Protein AF-Q6P9V0-F1 (afdb_monomer_lite)

Foldseek 3Di:
DPDDAVVVCVVVVPDDDDVVVVCVHCVVQKDKDWPDKDWDWDQDPVGIQIKIWTWMWIDRVPPDIDIDIAIGSDPVVND

pLDDT: mean 92.72, std 3.68, range [68.12, 96.44]

Organism: Rattus norvegicus (NCBI:txid10116)

Sequence (79 aa):
MKIKSL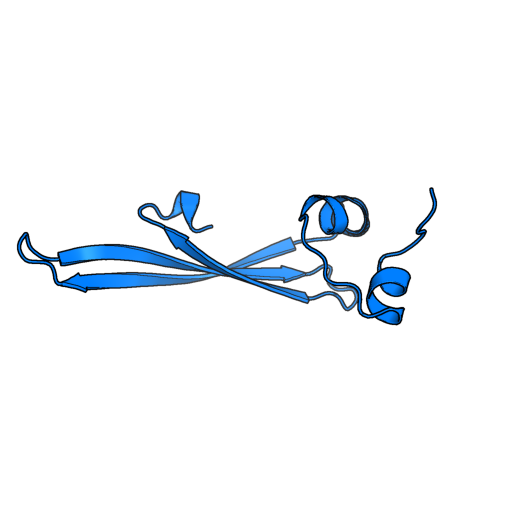EEIYLFSLPIKESEITDFFLGASLKDEVLKIMPVRKQTQAGRRTRFKAFVTIGDYNGHVGLGVKCSKEVATAI

InterPro domains:
  IPR000851 Small ribosomal subunit protein uS5 [PTHR13718] (1-79)
  IPR013810 Small ribosomal subunit protein uS5, N-terminal [PF00333] (30-79)
  IPR013810 Small ribosomal subunit protein uS5, N-terminal [PS50881] (30-79)

Secondary structure (DSSP, 8-state):
-----HHHHHHTTPPP--HHHHHHHHTTT-EEEEEEEEEEEEEETTEEEEEEEEEEEEE-SSS-EEEEEEEESSSTTT-

Radius of gyration: 16.84 Å; chains: 1; bounding box: 45×22×44 Å

Structure (mmCIF, N/CA/C/O backbone):
data_AF-Q6P9V0-F1
#
_entry.id   AF-Q6P9V0-F1
#
loop_
_atom_site.group_PDB
_atom_site.id
_atom_site.type_s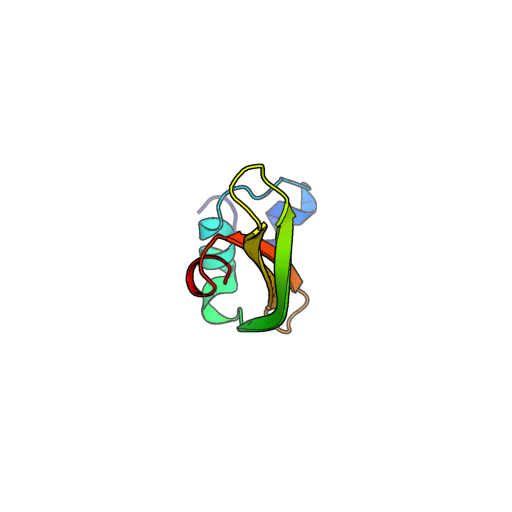ymbol
_atom_site.label_atom_id
_atom_site.label_alt_id
_atom_site.label_comp_id
_atom_site.label_asym_id
_atom_site.label_entity_id
_atom_site.label_seq_id
_atom_site.pdbx_PDB_ins_code
_atom_site.Cartn_x
_atom_site.Cartn_y
_atom_site.Cartn_z
_atom_site.occupancy
_atom_site.B_iso_or_equiv
_atom_site.auth_seq_id
_atom_site.auth_comp_id
_atom_site.auth_asym_id
_atom_site.auth_atom_id
_atom_site.pdbx_PDB_model_num
ATOM 1 N N . MET A 1 1 ? 4.561 -2.323 -26.364 1.00 68.12 1 MET A N 1
ATOM 2 C CA . MET A 1 1 ? 4.256 -1.581 -25.123 1.00 68.12 1 MET A CA 1
ATOM 3 C C . MET A 1 1 ? 4.623 -0.118 -25.357 1.00 68.12 1 MET A C 1
ATOM 5 O O . MET A 1 1 ? 5.729 0.110 -25.828 1.00 68.12 1 MET A O 1
ATOM 9 N N . LYS A 1 2 ? 3.683 0.831 -25.210 1.00 86.44 2 LYS A N 1
ATOM 10 C CA . LYS A 1 2 ? 3.873 2.235 -25.655 1.00 86.44 2 LYS A CA 1
ATOM 11 C C . LYS A 1 2 ? 4.592 3.117 -24.631 1.00 86.44 2 LYS A C 1
ATOM 13 O O . LYS A 1 2 ? 5.338 3.993 -25.038 1.00 86.44 2 LYS A O 1
ATOM 18 N N . ILE A 1 3 ? 4.354 2.862 -23.350 1.00 88.06 3 ILE A N 1
ATOM 19 C CA . ILE A 1 3 ? 5.003 3.521 -22.214 1.00 88.06 3 ILE A CA 1
ATOM 20 C C . ILE A 1 3 ? 5.929 2.480 -21.601 1.00 88.06 3 ILE A C 1
ATOM 22 O O . ILE A 1 3 ? 5.489 1.343 -21.398 1.00 88.06 3 ILE A O 1
ATOM 26 N N . LYS A 1 4 ? 7.204 2.815 -21.392 1.00 87.69 4 LYS A N 1
ATOM 27 C CA . LYS A 1 4 ? 8.197 1.844 -20.896 1.00 87.69 4 LYS A CA 1
ATOM 28 C C . LYS A 1 4 ? 8.346 1.871 -19.388 1.00 87.69 4 LYS A C 1
ATOM 30 O O . LYS A 1 4 ? 8.664 0.837 -18.807 1.00 87.69 4 LYS A O 1
ATOM 35 N N . SER A 1 5 ? 8.137 3.028 -18.775 1.00 89.56 5 SER A N 1
ATOM 36 C CA . SER A 1 5 ? 8.435 3.221 -17.367 1.00 89.56 5 SER A CA 1
ATOM 37 C C . SER A 1 5 ? 7.474 4.209 -16.716 1.00 89.56 5 SER A C 1
ATOM 39 O O . SER A 1 5 ? 6.795 4.990 -17.389 1.00 89.56 5 SER A O 1
ATOM 41 N N . LEU A 1 6 ? 7.395 4.147 -15.390 1.00 90.88 6 LEU A N 1
ATOM 42 C CA . LEU A 1 6 ? 6.494 4.991 -14.615 1.00 90.88 6 LEU A CA 1
ATOM 43 C C . LEU A 1 6 ? 6.995 6.451 -14.582 1.00 90.88 6 LEU A C 1
ATOM 45 O O . LEU A 1 6 ? 6.200 7.387 -14.516 1.00 90.88 6 LEU A O 1
ATOM 49 N N . GLU A 1 7 ? 8.296 6.671 -14.769 1.00 91.00 7 GLU A N 1
ATOM 50 C CA . GLU A 1 7 ? 8.908 7.997 -14.876 1.00 91.00 7 GLU A CA 1
ATOM 51 C C . GLU A 1 7 ? 8.414 8.781 -16.098 1.00 91.00 7 GLU A C 1
ATOM 53 O O . GLU A 1 7 ? 8.313 10.003 -16.027 1.00 91.00 7 GLU A O 1
ATOM 58 N N . GLU A 1 8 ? 8.043 8.114 -17.199 1.00 91.75 8 GLU A N 1
ATOM 59 C CA . GLU A 1 8 ? 7.428 8.783 -18.357 1.00 91.75 8 GLU A CA 1
ATOM 60 C C . GLU A 1 8 ? 6.078 9.418 -17.974 1.00 91.75 8 GLU A C 1
ATOM 62 O O . GLU A 1 8 ? 5.774 10.539 -18.385 1.00 91.75 8 GLU A O 1
ATOM 67 N N . ILE A 1 9 ? 5.285 8.743 -17.132 1.00 93.50 9 ILE A N 1
ATOM 68 C CA . ILE A 1 9 ? 4.003 9.257 -16.620 1.00 93.50 9 ILE A CA 1
ATOM 69 C C . ILE A 1 9 ? 4.246 10.485 -15.735 1.00 93.50 9 ILE A C 1
ATOM 71 O O . ILE A 1 9 ? 3.547 11.494 -15.871 1.00 93.50 9 ILE A O 1
ATOM 75 N N . TYR A 1 10 ? 5.260 10.422 -14.868 1.00 92.94 10 TYR A N 1
ATOM 76 C CA . TYR A 1 10 ? 5.648 11.543 -14.012 1.00 92.94 10 TYR A CA 1
ATOM 77 C C . TYR A 1 10 ? 6.193 12.735 -14.800 1.00 92.94 10 TYR A C 1
ATOM 79 O O . TYR A 1 10 ? 5.824 13.871 -14.503 1.00 92.94 10 TYR A O 1
ATOM 87 N N . LEU A 1 11 ? 7.000 12.497 -15.838 1.00 94.81 11 LEU A N 1
ATOM 88 C CA . LEU A 1 11 ? 7.579 13.544 -16.682 1.00 94.81 11 LEU A CA 1
ATOM 89 C C . LEU A 1 11 ? 6.500 14.408 -17.344 1.00 94.81 11 LEU A C 1
ATOM 91 O O . LEU A 1 11 ? 6.618 15.631 -17.378 1.00 94.81 11 LEU A O 1
ATOM 95 N N . PHE A 1 12 ? 5.425 13.782 -17.828 1.00 94.50 12 PHE A N 1
ATOM 96 C CA . PHE A 1 12 ? 4.289 14.483 -18.431 1.00 94.50 12 PHE A CA 1
ATOM 97 C C . PHE A 1 12 ? 3.205 14.886 -17.421 1.00 94.50 12 PHE A C 1
ATOM 99 O O . PHE A 1 12 ? 2.178 15.433 -17.821 1.00 94.50 12 PHE A O 1
ATOM 106 N N . SER A 1 13 ? 3.421 14.639 -16.122 1.00 93.69 13 SER A N 1
ATOM 107 C CA . SER A 1 13 ? 2.473 14.956 -15.043 1.00 93.69 13 SER A CA 1
ATOM 108 C C . SER A 1 13 ? 1.062 14.403 -15.295 1.00 93.69 13 SER A C 1
ATOM 110 O O . SER A 1 13 ? 0.054 15.049 -15.000 1.00 93.69 13 SER A O 1
ATOM 112 N N . LEU A 1 14 ? 0.977 13.202 -15.873 1.00 94.25 14 LEU A N 1
ATOM 113 C CA . LEU A 1 14 ? -0.302 12.576 -16.187 1.00 94.25 14 LEU A CA 1
ATOM 114 C C . LEU A 1 14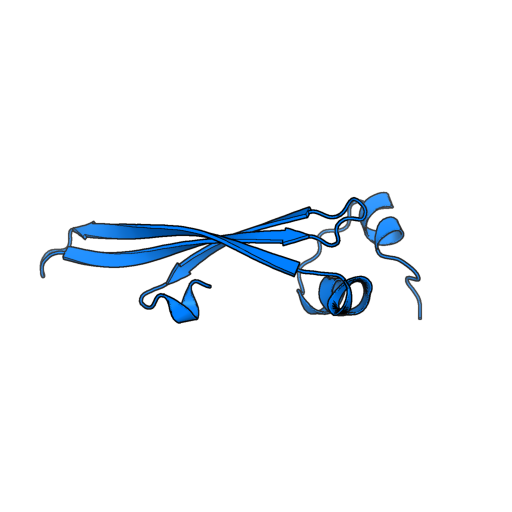 ? -0.923 11.977 -14.912 1.00 94.25 14 LEU A C 1
ATOM 116 O O . LEU A 1 14 ? -0.239 11.266 -14.173 1.00 94.25 14 LEU A O 1
ATOM 120 N N . PRO A 1 15 ? -2.217 12.217 -14.631 1.00 95.12 15 PRO A N 1
ATOM 121 C CA . PRO A 1 15 ? -2.864 11.653 -13.454 1.00 95.12 15 PRO A CA 1
ATOM 122 C C . PRO A 1 15 ? -3.125 10.151 -13.627 1.00 95.12 15 PRO A C 1
ATOM 124 O O . PRO A 1 15 ? -3.790 9.734 -14.577 1.00 95.12 15 PRO A O 1
ATOM 127 N N . ILE A 1 16 ? -2.674 9.350 -12.662 1.00 93.62 16 ILE A N 1
ATOM 128 C CA . ILE A 1 16 ? -2.962 7.912 -12.581 1.00 93.62 16 ILE A CA 1
ATOM 129 C C . ILE A 1 16 ? -4.342 7.725 -11.934 1.00 93.62 16 ILE A C 1
ATOM 131 O O . ILE A 1 16 ? -4.587 8.220 -10.835 1.00 93.62 16 ILE A O 1
ATOM 135 N N . LYS A 1 17 ? -5.259 7.042 -12.629 1.00 95.00 17 LYS A N 1
ATOM 136 C CA . LYS A 1 17 ? -6.648 6.811 -12.174 1.00 95.00 17 LYS A CA 1
ATOM 137 C C . LYS A 1 17 ? -6.987 5.342 -11.918 1.00 95.00 17 LYS A C 1
ATOM 139 O O . LYS A 1 17 ? -8.031 5.064 -11.339 1.00 95.00 17 LYS A O 1
ATOM 144 N N . GLU A 1 18 ? -6.117 4.441 -12.349 1.00 94.44 18 GLU A N 1
ATOM 145 C CA . GLU A 1 18 ? -6.272 2.989 -12.280 1.00 94.44 18 GLU A CA 1
ATOM 146 C C . GLU A 1 18 ? -5.086 2.438 -11.481 1.00 94.44 18 GLU A C 1
ATOM 148 O O . GLU A 1 18 ? -3.935 2.764 -11.788 1.00 94.44 18 GLU A O 1
ATOM 153 N N . SER A 1 19 ? -5.354 1.662 -10.427 1.00 92.75 19 SER A N 1
ATOM 154 C CA . SER A 1 19 ? -4.309 1.076 -9.568 1.00 92.75 19 SER A CA 1
ATOM 155 C C . SER A 1 19 ? -3.503 0.006 -10.300 1.00 92.75 19 SER A C 1
ATOM 157 O O . SER A 1 19 ? -2.321 -0.186 -10.034 1.00 92.75 19 SER A O 1
ATOM 159 N N . GLU A 1 20 ? -4.108 -0.624 -11.302 1.00 93.69 20 GLU A N 1
ATOM 160 C CA . GLU A 1 20 ? -3.478 -1.632 -12.146 1.00 93.69 20 GLU A CA 1
ATOM 161 C C . GLU A 1 20 ? -2.239 -1.079 -12.869 1.00 93.69 20 GLU A C 1
ATOM 163 O O . GLU A 1 20 ? -1.312 -1.828 -13.167 1.00 93.69 20 GLU A O 1
ATOM 168 N N . ILE A 1 21 ? -2.181 0.237 -13.114 1.00 93.06 21 ILE A N 1
ATOM 169 C CA . ILE A 1 21 ? -1.012 0.894 -13.711 1.00 93.06 21 ILE A CA 1
ATOM 170 C C . ILE A 1 21 ? 0.179 0.835 -12.749 1.00 93.06 21 ILE A C 1
ATOM 172 O O . ILE A 1 21 ? 1.279 0.474 -13.163 1.00 93.06 21 ILE A O 1
ATOM 176 N N . THR A 1 22 ? -0.019 1.167 -11.469 1.00 91.75 22 THR A N 1
ATOM 177 C CA . THR A 1 22 ? 1.060 1.103 -10.470 1.00 91.75 22 THR A CA 1
ATOM 178 C C . THR A 1 22 ? 1.481 -0.334 -10.197 1.00 91.75 22 THR A C 1
ATOM 180 O O . THR A 1 22 ? 2.677 -0.600 -10.092 1.00 91.75 22 THR A O 1
ATOM 183 N N . ASP A 1 23 ? 0.529 -1.266 -10.175 1.00 92.06 23 ASP A N 1
ATOM 184 C CA . ASP A 1 23 ? 0.806 -2.687 -9.953 1.00 92.06 23 ASP A CA 1
ATOM 185 C C . ASP A 1 23 ? 1.588 -3.299 -11.120 1.00 92.06 23 ASP A C 1
ATOM 187 O O . ASP A 1 23 ? 2.500 -4.098 -10.913 1.00 92.06 23 ASP A O 1
ATOM 191 N N . PHE A 1 24 ? 1.292 -2.883 -12.353 1.00 91.81 24 PHE A N 1
ATOM 192 C CA . PHE A 1 24 ? 2.010 -3.348 -13.534 1.00 91.81 24 PHE A CA 1
ATOM 193 C C . PHE A 1 24 ? 3.498 -2.943 -13.509 1.00 91.81 24 PHE A C 1
ATOM 195 O O . PHE A 1 24 ? 4.355 -3.735 -13.900 1.00 91.81 24 PHE A O 1
ATOM 202 N N . PHE A 1 25 ? 3.821 -1.725 -13.056 1.00 91.38 25 PHE A N 1
ATOM 203 C CA . PHE A 1 25 ? 5.205 -1.231 -13.030 1.00 91.38 25 PHE A CA 1
ATOM 204 C C . PHE A 1 25 ? 5.973 -1.597 -11.751 1.00 91.38 25 PHE A C 1
ATOM 206 O O . PHE A 1 25 ? 7.166 -1.879 -11.832 1.00 91.38 25 PHE A O 1
ATOM 213 N N . LEU A 1 26 ? 5.320 -1.581 -10.584 1.00 90.12 26 LEU A N 1
ATOM 214 C CA . LEU A 1 26 ? 5.970 -1.700 -9.270 1.00 90.12 26 LEU A CA 1
ATOM 215 C C . LEU A 1 26 ? 5.422 -2.849 -8.405 1.00 90.12 26 LEU A C 1
ATOM 217 O O . LEU A 1 26 ? 5.922 -3.072 -7.309 1.00 90.12 26 LEU A O 1
ATOM 221 N N . GLY A 1 27 ? 4.424 -3.613 -8.856 1.00 83.69 27 GLY A N 1
ATOM 222 C CA . GLY A 1 27 ? 3.639 -4.506 -7.990 1.00 83.69 27 GLY A CA 1
ATOM 223 C C . GLY A 1 27 ? 4.439 -5.502 -7.140 1.00 83.69 27 GLY A C 1
ATOM 224 O O . GLY A 1 27 ? 4.037 -5.803 -6.023 1.00 83.69 27 GLY A O 1
ATOM 225 N N . ALA A 1 28 ? 5.591 -5.985 -7.616 1.00 86.75 28 ALA A N 1
ATOM 226 C CA . ALA A 1 28 ? 6.435 -6.911 -6.853 1.00 86.75 28 ALA A CA 1
ATOM 227 C C . ALA A 1 28 ? 7.331 -6.232 -5.798 1.00 86.75 28 ALA A C 1
ATOM 229 O O . ALA A 1 28 ? 7.785 -6.898 -4.867 1.00 86.75 28 ALA A O 1
ATOM 230 N N . SER A 1 29 ? 7.632 -4.939 -5.952 1.00 91.00 29 SER A N 1
ATOM 231 C CA . SER A 1 29 ? 8.489 -4.181 -5.031 1.00 91.00 29 SER A CA 1
ATOM 232 C C . SER A 1 29 ? 7.699 -3.391 -3.990 1.00 91.00 29 SER A C 1
ATOM 234 O O . SER A 1 29 ? 8.266 -3.034 -2.955 1.00 91.00 29 SER A O 1
ATOM 236 N N . LEU A 1 30 ? 6.411 -3.134 -4.233 1.00 92.38 30 LEU A N 1
ATOM 237 C CA . LEU A 1 30 ? 5.560 -2.390 -3.310 1.00 92.38 30 LEU A CA 1
ATOM 238 C C . LEU A 1 30 ? 5.336 -3.175 -2.012 1.00 92.38 30 LEU A C 1
ATOM 240 O O . LEU A 1 30 ? 4.876 -4.315 -2.020 1.00 92.38 30 LEU A O 1
ATOM 244 N N . LYS A 1 31 ? 5.626 -2.526 -0.883 1.00 93.25 31 LYS A N 1
ATOM 245 C CA . LYS A 1 31 ? 5.202 -2.954 0.451 1.00 93.25 31 LYS A CA 1
ATOM 246 C C . LYS A 1 31 ? 4.189 -1.969 1.003 1.00 93.25 31 LYS A C 1
ATOM 248 O O . LYS A 1 31 ? 4.376 -0.758 0.876 1.00 93.25 31 LYS A O 1
ATOM 253 N N . ASP A 1 32 ? 3.152 -2.492 1.635 1.00 93.12 32 ASP A N 1
ATOM 254 C CA . ASP A 1 32 ? 2.162 -1.727 2.374 1.00 93.12 32 ASP A CA 1
ATOM 255 C C . ASP A 1 32 ? 2.447 -1.751 3.885 1.00 93.12 32 ASP A C 1
ATOM 257 O O . ASP A 1 32 ? 2.919 -2.736 4.451 1.00 93.12 32 ASP A O 1
ATOM 261 N N . GLU A 1 33 ? 2.161 -0.636 4.551 1.00 94.19 33 GLU A N 1
ATOM 262 C CA . GLU A 1 33 ? 2.211 -0.506 6.003 1.00 94.19 33 GLU A CA 1
ATOM 263 C C . GLU A 1 33 ? 0.983 0.271 6.484 1.00 94.19 33 GLU A C 1
ATOM 265 O O . GLU A 1 33 ? 0.690 1.381 6.029 1.00 94.19 33 GLU A O 1
ATOM 270 N N . VAL A 1 34 ? 0.239 -0.305 7.429 1.00 94.00 34 VAL A N 1
ATOM 271 C CA . VAL A 1 34 ? -0.916 0.359 8.040 1.00 94.00 34 VAL A CA 1
ATOM 272 C C . VAL A 1 34 ? -0.430 1.233 9.193 1.00 94.00 34 VAL A C 1
ATOM 274 O O . VAL A 1 34 ? -0.129 0.739 10.276 1.00 94.00 34 VAL A O 1
ATOM 277 N N . LEU A 1 35 ? -0.412 2.550 8.987 1.00 94.12 35 LEU A N 1
ATOM 278 C CA . LEU A 1 35 ? 0.063 3.503 9.993 1.00 94.12 35 LEU A CA 1
ATOM 279 C C . LEU A 1 35 ? -0.873 3.597 11.202 1.00 94.12 35 LEU A C 1
ATOM 281 O O . LEU A 1 35 ? -0.449 3.592 12.357 1.00 94.12 35 LEU A O 1
ATOM 285 N N . LYS A 1 36 ? -2.171 3.789 10.944 1.00 93.50 36 LYS A N 1
ATOM 286 C CA . LYS A 1 36 ? -3.165 4.020 11.998 1.00 93.50 36 LYS A CA 1
ATOM 287 C C . LYS A 1 36 ? -4.565 3.691 11.516 1.00 93.50 36 LYS A C 1
ATOM 289 O O . LYS A 1 36 ? -4.964 4.058 10.413 1.00 93.50 36 LYS A O 1
ATOM 294 N N . ILE A 1 37 ? -5.356 3.107 12.408 1.00 94.44 37 ILE A N 1
ATOM 295 C CA . ILE A 1 37 ? -6.798 2.944 12.232 1.00 94.44 37 ILE A CA 1
ATOM 296 C C . ILE A 1 37 ? -7.490 3.821 13.274 1.00 94.44 37 ILE A C 1
ATOM 298 O O . ILE A 1 37 ? -7.248 3.698 14.473 1.00 94.44 37 ILE A O 1
ATOM 302 N N . MET A 1 38 ? -8.342 4.738 12.821 1.00 93.88 38 MET A N 1
ATOM 303 C CA . MET A 1 38 ? -9.066 5.667 13.684 1.00 93.88 38 MET A CA 1
ATOM 304 C C . MET A 1 38 ? -10.581 5.441 13.578 1.00 93.88 38 MET A C 1
ATOM 306 O O . MET A 1 38 ? -11.144 5.594 12.489 1.00 93.88 38 MET A O 1
ATOM 310 N N . PRO A 1 39 ? -11.282 5.137 14.686 1.00 94.62 39 PRO A N 1
ATOM 311 C CA . PRO A 1 39 ? -12.737 5.098 14.687 1.00 94.62 39 PRO A CA 1
ATOM 312 C C . PRO A 1 39 ? -13.304 6.523 14.606 1.00 94.62 39 PRO A C 1
ATOM 314 O O . PRO A 1 39 ? -13.033 7.371 15.453 1.00 94.62 39 PRO A O 1
ATOM 317 N N . VAL A 1 40 ? -14.133 6.787 13.598 1.00 94.44 40 VAL A N 1
ATOM 318 C CA . VAL A 1 40 ? -14.849 8.052 13.394 1.00 94.44 40 VAL A CA 1
ATOM 319 C C . VAL A 1 40 ? -16.328 7.834 13.687 1.00 94.44 40 VAL A C 1
ATOM 321 O O . VAL A 1 40 ? -16.952 6.921 13.145 1.00 94.44 40 VAL A O 1
ATOM 324 N N . ARG A 1 41 ? -16.915 8.683 14.533 1.00 93.31 41 ARG A N 1
ATOM 325 C CA . ARG A 1 41 ? -18.320 8.577 14.950 1.00 93.31 41 ARG A CA 1
ATOM 326 C C . ARG A 1 41 ? -19.117 9.770 14.428 1.00 93.31 41 ARG A C 1
ATOM 328 O O . ARG A 1 41 ? -18.750 10.910 14.684 1.00 93.31 41 ARG A O 1
ATOM 335 N N . LYS A 1 42 ? -20.219 9.511 13.717 1.00 95.25 42 LYS A N 1
ATOM 336 C CA . LYS A 1 42 ? -21.209 10.523 13.312 1.00 95.25 42 LYS A CA 1
ATOM 337 C C . LYS A 1 42 ? -22.459 10.372 14.174 1.00 95.25 42 LYS A C 1
ATOM 339 O O . LYS A 1 42 ? -23.041 9.288 14.218 1.00 95.25 42 LYS A O 1
ATOM 344 N N . GLN A 1 43 ? -22.882 11.445 14.836 1.00 95.25 43 GLN A N 1
ATOM 345 C CA . GLN A 1 43 ? -24.164 11.471 15.539 1.00 95.25 43 GLN A CA 1
ATOM 346 C C . GLN A 1 43 ? -25.315 11.479 14.520 1.00 95.25 43 GLN A C 1
ATOM 348 O O . GLN A 1 43 ? -25.278 12.204 13.527 1.00 95.25 43 GLN A O 1
ATOM 353 N N . THR A 1 44 ? -26.323 10.648 14.759 1.00 94.81 44 THR A N 1
ATOM 354 C CA . THR A 1 44 ? -27.567 10.546 13.985 1.00 94.81 44 THR A CA 1
ATOM 355 C C . THR A 1 44 ? -28.760 10.534 14.944 1.00 94.81 44 THR A C 1
ATOM 357 O O . THR A 1 44 ? -28.571 10.388 16.153 1.00 94.81 44 THR A O 1
ATOM 360 N N . GLN A 1 45 ? -29.985 10.679 14.429 1.00 96.44 45 GLN A N 1
ATOM 361 C CA . GLN A 1 45 ? -31.194 10.593 15.261 1.00 96.44 45 GLN A CA 1
ATOM 362 C C . GLN A 1 45 ? -31.329 9.217 15.941 1.00 96.44 45 GLN A C 1
ATOM 364 O O . GLN A 1 45 ? -31.704 9.146 17.102 1.00 96.44 45 GLN A O 1
ATOM 369 N N . ALA A 1 46 ? -30.917 8.139 15.264 1.00 94.12 46 ALA A N 1
ATOM 370 C CA . ALA A 1 46 ? -30.930 6.770 15.788 1.00 94.12 46 ALA A CA 1
ATOM 371 C C . ALA A 1 46 ? -29.674 6.396 16.614 1.00 94.12 46 ALA A C 1
ATOM 373 O O . ALA A 1 46 ? -29.382 5.217 16.801 1.00 94.12 46 ALA A O 1
ATOM 374 N N . GLY A 1 47 ? -28.887 7.377 17.078 1.00 93.31 47 GLY A N 1
ATOM 375 C CA . GLY A 1 47 ? -27.671 7.154 17.871 1.00 93.31 47 GLY A CA 1
ATOM 376 C C . GLY A 1 47 ? -26.369 7.452 17.120 1.00 93.31 47 GLY A C 1
ATOM 377 O O . GLY A 1 47 ? -26.319 8.307 16.234 1.00 93.31 47 GLY A O 1
ATOM 378 N N . ARG A 1 48 ? -25.272 6.780 17.490 1.00 91.31 48 ARG A N 1
ATOM 379 C CA . ARG A 1 48 ? -23.931 7.015 16.921 1.00 91.31 48 ARG A CA 1
ATOM 380 C C . ARG A 1 48 ? -23.623 6.005 15.817 1.00 91.31 48 ARG A C 1
ATOM 382 O O . ARG A 1 48 ? -23.541 4.811 16.080 1.00 91.31 48 ARG A O 1
ATOM 389 N N . ARG A 1 49 ? -23.361 6.481 14.597 1.00 92.75 49 ARG A N 1
ATOM 390 C CA . ARG A 1 49 ? -22.852 5.653 13.494 1.00 92.75 49 ARG A CA 1
ATOM 391 C C . ARG A 1 49 ? -21.325 5.692 13.476 1.00 92.75 49 ARG A C 1
ATOM 393 O O . ARG A 1 49 ? -20.743 6.740 13.191 1.00 92.75 49 ARG A O 1
ATOM 400 N N . THR A 1 50 ? -20.687 4.556 13.742 1.00 93.38 50 THR A N 1
ATOM 401 C CA . THR A 1 50 ? -19.221 4.414 13.714 1.00 93.38 50 THR A CA 1
ATOM 402 C C . THR A 1 50 ? -18.751 3.939 12.337 1.00 93.38 50 THR A C 1
ATOM 404 O O . THR A 1 50 ? -19.411 3.128 11.690 1.00 93.38 50 THR A O 1
ATOM 407 N N . ARG A 1 51 ? -17.628 4.483 11.871 1.00 95.88 51 ARG A N 1
ATOM 408 C CA . ARG A 1 51 ? -16.852 4.032 10.709 1.00 95.88 51 ARG A CA 1
ATOM 409 C C . ARG A 1 51 ? -15.376 3.993 11.093 1.00 95.88 51 ARG A C 1
ATOM 411 O O . ARG A 1 51 ? -14.983 4.664 12.043 1.00 95.88 51 ARG A O 1
ATOM 418 N N . PHE A 1 52 ? -14.565 3.261 10.347 1.00 95.12 52 PHE A N 1
ATOM 419 C CA . PHE A 1 52 ? -13.126 3.177 10.567 1.00 95.12 52 PHE A CA 1
ATOM 420 C C . PHE A 1 52 ? -12.400 3.871 9.426 1.00 95.12 52 PHE A C 1
ATOM 422 O O . PHE A 1 52 ? -12.634 3.556 8.262 1.00 95.12 52 PHE A O 1
ATOM 429 N N . LYS A 1 53 ? -11.554 4.844 9.769 1.00 95.88 53 LYS A N 1
ATOM 430 C CA . LYS A 1 53 ? -10.641 5.511 8.845 1.00 95.88 53 LYS A CA 1
ATOM 431 C C . LYS A 1 53 ? -9.275 4.837 8.956 1.00 95.88 53 LYS A C 1
ATOM 433 O O . LYS A 1 53 ? -8.667 4.921 10.022 1.00 95.88 53 LYS A O 1
ATOM 438 N N . ALA A 1 54 ? -8.824 4.185 7.893 1.00 96.44 54 ALA A N 1
ATOM 439 C CA . ALA A 1 54 ? -7.498 3.588 7.803 1.00 96.44 54 ALA A CA 1
ATOM 440 C C . ALA A 1 54 ? -6.550 4.524 7.043 1.00 96.44 54 ALA A C 1
ATOM 442 O O . ALA A 1 54 ? -6.958 5.202 6.093 1.00 96.44 54 ALA A O 1
ATOM 443 N N . PHE A 1 55 ? -5.306 4.574 7.505 1.00 96.00 55 PHE A N 1
ATOM 444 C CA . PHE A 1 55 ? -4.189 5.244 6.854 1.00 96.00 55 PHE A CA 1
ATOM 445 C C . PHE A 1 55 ? -3.173 4.172 6.474 1.00 96.00 55 PHE A C 1
ATOM 447 O O . PHE A 1 55 ? -2.664 3.485 7.360 1.00 96.00 55 PHE A O 1
ATOM 454 N N . VAL A 1 56 ? -2.910 4.038 5.179 1.00 95.62 56 VAL A N 1
ATOM 455 C CA . VAL A 1 56 ? -1.999 3.037 4.619 1.00 95.62 56 VAL A CA 1
ATOM 456 C C . VAL A 1 56 ? -0.911 3.773 3.855 1.00 95.62 56 VAL A C 1
ATOM 458 O O . VAL A 1 56 ? -1.206 4.651 3.046 1.00 95.62 56 VAL A O 1
ATOM 461 N N . THR A 1 57 ? 0.341 3.448 4.126 1.00 95.38 57 THR A N 1
ATOM 462 C CA . THR A 1 57 ? 1.487 3.874 3.323 1.00 95.38 57 THR A CA 1
ATOM 463 C C . THR A 1 57 ? 1.923 2.734 2.432 1.00 95.38 57 THR A C 1
ATOM 465 O O . THR A 1 57 ? 1.923 1.588 2.862 1.00 95.38 57 THR A O 1
ATOM 468 N N . ILE A 1 58 ? 2.291 3.050 1.199 1.00 94.19 58 ILE A N 1
ATOM 469 C CA . ILE A 1 58 ? 2.803 2.087 0.227 1.00 94.19 58 ILE A CA 1
ATOM 470 C C . ILE A 1 58 ? 4.151 2.615 -0.263 1.00 94.19 58 ILE A C 1
ATOM 472 O O . ILE A 1 58 ? 4.290 3.821 -0.461 1.00 94.19 58 ILE A O 1
ATOM 476 N N . GLY A 1 59 ? 5.145 1.756 -0.467 1.00 94.19 59 GLY A N 1
ATOM 477 C CA . GLY A 1 59 ? 6.411 2.175 -1.067 1.00 94.19 59 GLY A CA 1
ATOM 478 C C . GLY A 1 59 ? 7.292 1.021 -1.525 1.00 94.19 59 GLY A C 1
ATOM 479 O O . GLY A 1 59 ? 7.123 -0.112 -1.084 1.00 94.19 59 GLY A O 1
ATOM 480 N N . ASP A 1 60 ? 8.238 1.319 -2.413 1.00 92.19 60 ASP A N 1
ATOM 481 C CA . ASP A 1 60 ? 9.141 0.341 -3.041 1.00 92.19 60 ASP A CA 1
ATOM 482 C C . ASP A 1 60 ? 10.591 0.403 -2.523 1.00 92.19 60 ASP A C 1
ATOM 484 O O . ASP A 1 60 ? 11.464 -0.304 -3.022 1.00 92.19 60 ASP A O 1
ATOM 488 N N . TYR A 1 61 ? 10.859 1.258 -1.527 1.00 91.19 61 TYR A N 1
ATOM 489 C CA . TYR A 1 61 ? 12.201 1.588 -1.015 1.00 91.19 61 TYR A CA 1
ATOM 490 C C . TYR A 1 61 ? 13.178 2.145 -2.071 1.00 91.19 61 TYR A C 1
ATOM 492 O O . TYR A 1 61 ? 14.366 2.278 -1.784 1.00 91.19 61 TYR A O 1
ATOM 500 N N . ASN A 1 62 ? 12.694 2.519 -3.259 1.00 91.62 62 ASN A N 1
ATOM 501 C CA . ASN A 1 62 ? 13.497 2.995 -4.385 1.00 91.62 62 ASN A CA 1
ATOM 502 C C . ASN A 1 62 ? 12.989 4.343 -4.930 1.00 91.62 62 ASN A C 1
ATOM 504 O O . ASN A 1 62 ? 13.045 4.622 -6.125 1.00 91.62 62 ASN A O 1
ATOM 508 N N . GLY A 1 63 ? 12.492 5.198 -4.032 1.00 90.31 63 GLY A N 1
ATOM 509 C CA . GLY A 1 63 ? 12.065 6.562 -4.351 1.00 90.31 63 GLY A CA 1
ATOM 510 C C . GLY A 1 63 ? 10.566 6.736 -4.604 1.00 90.31 63 GLY A C 1
ATOM 511 O O . GLY A 1 63 ? 10.132 7.878 -4.748 1.00 90.31 63 GLY A O 1
ATOM 512 N N . HIS A 1 64 ? 9.762 5.667 -4.579 1.00 92.12 64 HIS A N 1
ATOM 513 C CA . HIS A 1 64 ? 8.308 5.756 -4.717 1.00 92.12 64 HIS A CA 1
ATOM 514 C C . HIS A 1 64 ? 7.615 5.544 -3.368 1.00 92.12 64 HIS A C 1
ATOM 516 O O . HIS A 1 64 ? 7.791 4.520 -2.706 1.00 92.12 64 HIS A O 1
ATOM 522 N N . VAL A 1 65 ? 6.799 6.521 -2.961 1.00 94.00 65 VAL A N 1
ATOM 523 C CA . VAL A 1 65 ? 5.970 6.456 -1.749 1.00 94.00 65 VAL A CA 1
ATOM 524 C C . VAL A 1 65 ? 4.564 6.959 -2.067 1.00 94.00 65 VAL A C 1
ATOM 526 O O . VAL A 1 65 ? 4.389 8.001 -2.695 1.00 94.00 65 VAL A O 1
ATOM 529 N N . GLY A 1 66 ? 3.557 6.223 -1.607 1.00 93.88 66 GLY A N 1
ATOM 530 C CA . GLY A 1 66 ? 2.142 6.556 -1.694 1.00 93.88 66 GLY A CA 1
ATOM 531 C C . GLY A 1 66 ? 1.486 6.584 -0.315 1.00 93.88 66 GLY A C 1
ATOM 532 O O . GLY A 1 66 ? 1.857 5.835 0.588 1.00 93.88 66 GLY A O 1
ATOM 533 N N . LEU A 1 67 ? 0.481 7.446 -0.157 1.00 95.06 67 LEU A N 1
ATOM 534 C CA . LEU A 1 67 ? -0.355 7.522 1.041 1.00 95.06 67 LEU A CA 1
ATOM 535 C C . LEU A 1 67 ? -1.822 7.326 0.648 1.00 95.06 67 LEU A C 1
ATOM 537 O O . LEU A 1 67 ? -2.400 8.137 -0.075 1.00 95.06 67 LEU A O 1
ATOM 541 N N . GLY A 1 68 ? -2.429 6.262 1.161 1.00 94.44 68 GLY A N 1
ATOM 542 C CA . GLY A 1 68 ? -3.835 5.926 1.002 1.00 94.44 68 GLY A CA 1
ATOM 543 C C . GLY A 1 68 ? -4.635 6.238 2.264 1.00 94.44 68 GLY A C 1
ATOM 544 O O . GLY A 1 68 ? -4.215 5.955 3.387 1.00 94.44 68 GLY A O 1
ATOM 545 N N . VAL A 1 69 ? -5.821 6.822 2.086 1.00 95.75 69 VAL A N 1
ATOM 546 C CA . VAL A 1 69 ? -6.755 7.083 3.186 1.00 95.75 69 VAL A CA 1
ATOM 547 C C . VAL A 1 69 ? -8.159 6.681 2.773 1.00 95.75 69 VAL A C 1
ATOM 549 O O . VAL A 1 69 ? -8.744 7.265 1.859 1.00 95.75 69 VAL A O 1
ATOM 552 N N . LYS A 1 70 ? -8.747 5.730 3.498 1.00 96.19 70 LYS A N 1
ATOM 553 C CA . LYS A 1 70 ? -10.097 5.233 3.219 1.00 96.19 70 LYS A CA 1
ATOM 554 C C . LYS A 1 70 ? -10.908 5.113 4.504 1.00 96.19 70 LYS A C 1
ATOM 556 O O . LYS A 1 70 ? -10.372 4.893 5.585 1.00 96.19 70 LYS A O 1
ATOM 561 N N . CYS A 1 71 ? -12.219 5.339 4.401 1.00 94.94 71 CYS A N 1
ATOM 562 C CA . CYS A 1 71 ? -13.146 5.262 5.528 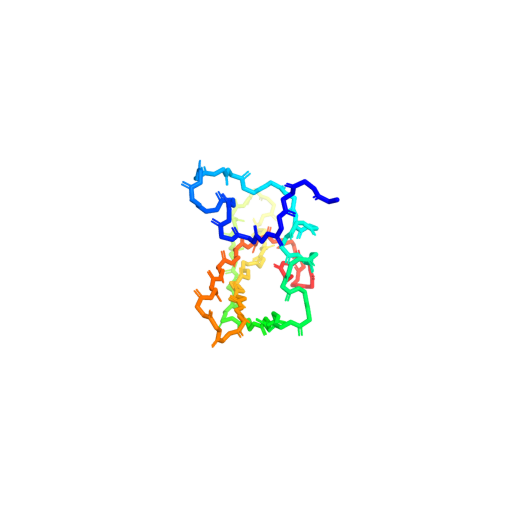1.00 94.94 71 CYS A CA 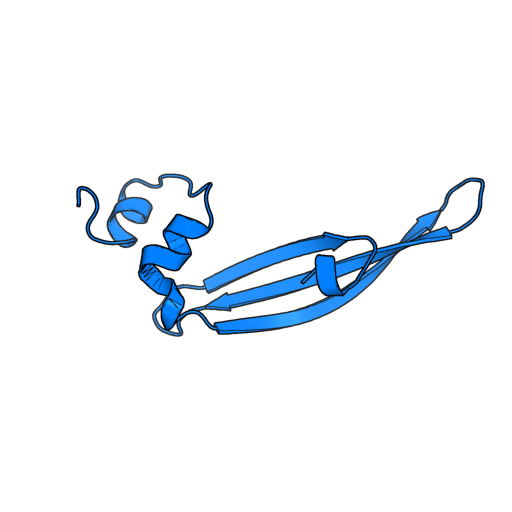1
ATOM 563 C C . CYS A 1 71 ? -14.334 4.360 5.188 1.00 94.94 71 CYS A C 1
ATOM 565 O O . CYS A 1 71 ? -15.169 4.726 4.355 1.00 94.94 71 CYS A O 1
ATOM 567 N N . SER A 1 72 ? -14.426 3.220 5.869 1.00 95.25 72 SER A N 1
ATOM 568 C CA . SER A 1 72 ? -15.427 2.176 5.616 1.00 95.25 72 SER A CA 1
ATOM 569 C C . SER A 1 72 ? -16.158 1.777 6.906 1.00 95.25 72 SER A C 1
ATOM 571 O O . SER A 1 72 ? -15.828 2.237 8.001 1.00 95.25 72 SER A O 1
ATOM 573 N N . LYS A 1 73 ? -17.239 0.992 6.787 1.00 94.06 73 LYS A N 1
ATOM 574 C CA . LYS A 1 73 ? -17.986 0.484 7.958 1.00 94.06 73 LYS A CA 1
ATOM 575 C C . LYS A 1 73 ? -17.183 -0.569 8.725 1.00 94.06 73 LYS A C 1
ATOM 577 O O . LYS A 1 73 ? -17.234 -0.584 9.949 1.00 94.06 73 LYS A O 1
ATOM 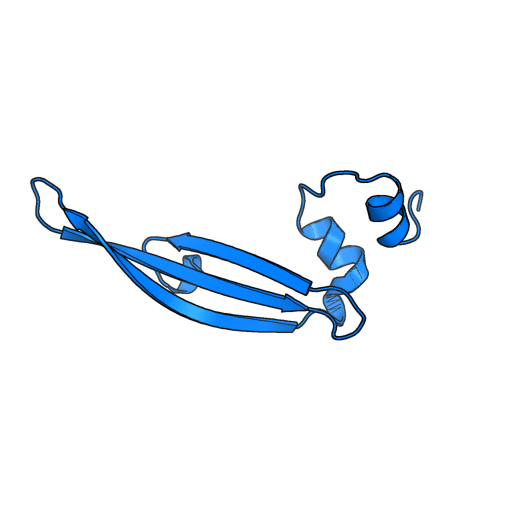582 N N . GLU A 1 74 ? -16.454 -1.399 7.993 1.00 93.12 74 GLU A N 1
ATOM 583 C CA . GLU A 1 74 ? -15.626 -2.487 8.502 1.00 93.12 74 GLU A CA 1
ATOM 584 C C . GLU A 1 74 ? -14.150 -2.151 8.294 1.00 93.12 74 GLU A C 1
ATOM 586 O O . GLU A 1 74 ? -13.803 -1.411 7.371 1.00 93.12 74 GLU A O 1
ATOM 591 N N . VAL A 1 75 ? -13.290 -2.677 9.168 1.00 90.88 75 VAL A N 1
ATOM 592 C CA . VAL A 1 75 ? -11.843 -2.422 9.124 1.00 90.88 75 VAL A CA 1
ATOM 593 C C . VAL A 1 75 ? -11.211 -3.068 7.891 1.00 90.88 75 VAL A C 1
ATOM 595 O O . VAL A 1 75 ? -10.452 -2.404 7.198 1.00 90.88 75 VAL A O 1
ATOM 598 N N . ALA A 1 76 ? -11.592 -4.308 7.567 1.00 93.00 76 ALA A N 1
ATOM 599 C CA . ALA A 1 76 ? -11.068 -5.042 6.413 1.00 93.00 76 ALA A CA 1
ATOM 600 C C . ALA A 1 76 ? -11.397 -4.389 5.060 1.00 93.00 76 ALA A C 1
ATOM 602 O O . ALA A 1 76 ? -10.685 -4.609 4.100 1.00 93.00 76 ALA A O 1
ATOM 603 N N . THR A 1 77 ? -12.467 -3.590 4.978 1.00 93.75 77 THR A N 1
ATOM 604 C CA . THR A 1 77 ? -12.815 -2.815 3.769 1.00 93.75 77 THR A CA 1
ATOM 605 C C . THR A 1 77 ? -12.230 -1.398 3.788 1.00 93.75 77 THR A C 1
ATOM 607 O O . THR A 1 77 ? -12.451 -0.612 2.864 1.00 93.75 77 THR A O 1
ATOM 610 N N . ALA A 1 78 ? -11.654 -0.971 4.912 1.00 90.19 78 ALA A N 1
ATOM 611 C CA . ALA A 1 78 ? -10.987 0.324 5.021 1.00 90.19 78 ALA A CA 1
ATOM 612 C C . ALA A 1 78 ? -9.501 0.213 4.673 1.00 90.19 78 ALA A C 1
ATOM 614 O O . ALA A 1 78 ? -8.945 1.187 4.178 1.00 90.19 78 ALA A O 1
ATOM 615 N N . ILE A 1 79 ? -8.891 -0.930 4.979 1.00 89.19 79 ILE A N 1
ATOM 616 C CA . ILE A 1 79 ? -7.562 -1.326 4.510 1.00 89.19 79 ILE A CA 1
ATOM 617 C C . ILE A 1 79 ? -7.706 -1.765 3.053 1.00 89.19 79 ILE A C 1
ATOM 619 O O . ILE A 1 79 ? -6.895 -1.282 2.239 1.00 89.19 79 ILE A O 1
#